Protein AF-A0AAW2XYP5-F1 (afdb_monomer_lite)

Structure (mmCIF, N/CA/C/O backbone):
data_AF-A0AAW2XYP5-F1
#
_entry.id   AF-A0AAW2XYP5-F1
#
loop_
_atom_site.group_PDB
_atom_site.id
_atom_site.type_symbol
_atom_site.label_atom_id
_atom_site.label_alt_id
_atom_site.label_comp_id
_atom_site.label_asym_id
_atom_site.label_entity_id
_atom_site.label_seq_id
_atom_site.pdbx_PDB_ins_code
_atom_site.Cartn_x
_atom_site.Cartn_y
_atom_site.Cartn_z
_atom_site.occupancy
_atom_site.B_iso_or_equiv
_atom_site.auth_seq_id
_atom_site.auth_comp_id
_atom_site.auth_asym_id
_atom_site.auth_atom_id
_atom_site.pdbx_PDB_model_num
ATOM 1 N N . MET A 1 1 ? -5.537 -9.008 -22.086 1.00 33.97 1 MET A N 1
ATOM 2 C CA . MET A 1 1 ? -4.331 -9.831 -21.869 1.00 33.97 1 MET A CA 1
ATOM 3 C C . MET A 1 1 ? -3.933 -9.582 -20.428 1.00 33.97 1 MET A C 1
ATOM 5 O O . MET A 1 1 ? -3.574 -8.454 -20.123 1.00 33.97 1 MET A O 1
ATOM 9 N N . ALA A 1 2 ? -4.185 -10.534 -19.530 1.00 42.34 2 ALA A N 1
ATOM 10 C CA . ALA A 1 2 ? -3.735 -10.419 -18.147 1.00 42.34 2 ALA A CA 1
ATOM 11 C C . ALA A 1 2 ? -2.252 -10.793 -18.142 1.00 42.34 2 ALA A C 1
ATOM 13 O O . ALA A 1 2 ? -1.908 -11.864 -18.635 1.00 42.34 2 ALA A O 1
ATOM 14 N N . ASP A 1 3 ? -1.397 -9.882 -17.687 1.00 46.59 3 ASP A N 1
ATOM 15 C CA . ASP A 1 3 ? 0.010 -10.175 -17.436 1.00 46.59 3 ASP A CA 1
ATOM 16 C C . ASP A 1 3 ? 0.029 -11.199 -16.294 1.00 46.59 3 ASP A C 1
ATOM 18 O O . ASP A 1 3 ? -0.254 -10.875 -15.138 1.00 46.59 3 ASP A O 1
ATOM 22 N N . GLU A 1 4 ? 0.173 -12.477 -16.646 1.00 46.28 4 GLU A N 1
ATOM 23 C CA . GLU A 1 4 ? 0.237 -13.549 -15.664 1.00 46.28 4 GLU A CA 1
ATOM 24 C C . GLU A 1 4 ? 1.478 -13.313 -14.809 1.00 46.28 4 GLU A C 1
ATOM 26 O O . GLU A 1 4 ? 2.603 -13.294 -15.313 1.00 46.28 4 GLU A O 1
ATOM 31 N N . LEU A 1 5 ? 1.262 -13.100 -13.509 1.00 54.97 5 LEU A N 1
ATOM 32 C CA . LEU A 1 5 ? 2.348 -12.941 -12.554 1.00 54.97 5 LEU A CA 1
ATOM 33 C C . LEU A 1 5 ? 3.282 -14.146 -12.689 1.00 54.97 5 LEU A C 1
ATOM 35 O O . LEU A 1 5 ? 2.820 -15.282 -12.533 1.00 54.97 5 LEU A O 1
ATOM 39 N N . PRO A 1 6 ? 4.577 -13.941 -12.979 1.00 55.59 6 PRO A N 1
ATOM 40 C CA . PRO A 1 6 ? 5.481 -15.060 -13.138 1.00 55.59 6 PRO A CA 1
ATOM 41 C C . PRO A 1 6 ? 5.487 -15.857 -11.833 1.00 55.59 6 PRO A C 1
ATOM 43 O O . PRO A 1 6 ? 5.576 -15.298 -10.740 1.00 55.59 6 PRO A O 1
ATOM 46 N N . THR A 1 7 ? 5.387 -17.182 -11.939 1.00 56.53 7 THR A N 1
ATOM 47 C CA . THR A 1 7 ? 5.219 -18.126 -10.815 1.00 56.53 7 THR A CA 1
ATOM 48 C C . THR A 1 7 ? 6.377 -18.082 -9.796 1.00 56.53 7 THR A C 1
ATOM 50 O O . THR A 1 7 ? 6.340 -18.750 -8.769 1.00 56.53 7 THR A O 1
ATOM 53 N N . ASN A 1 8 ? 7.416 -17.284 -10.063 1.00 55.53 8 ASN A N 1
ATOM 54 C CA . ASN A 1 8 ? 8.583 -17.042 -9.218 1.00 55.53 8 ASN A CA 1
ATOM 55 C C . ASN A 1 8 ? 8.688 -15.594 -8.694 1.00 55.53 8 ASN A C 1
ATOM 57 O O . ASN A 1 8 ? 9.755 -15.218 -8.195 1.00 55.53 8 ASN A O 1
ATOM 61 N N . CYS A 1 9 ? 7.632 -14.778 -8.811 1.00 58.22 9 CYS A N 1
ATOM 62 C CA . CYS A 1 9 ? 7.583 -13.450 -8.206 1.00 58.22 9 CYS A CA 1
ATOM 63 C C . CYS A 1 9 ? 7.775 -13.604 -6.697 1.00 58.22 9 CYS A C 1
ATOM 65 O O . CYS A 1 9 ? 6.881 -14.041 -5.975 1.00 58.22 9 CYS A O 1
ATOM 67 N N . ARG A 1 10 ? 8.988 -13.297 -6.226 1.00 66.69 10 ARG A N 1
ATOM 68 C CA . ARG A 1 10 ? 9.318 -1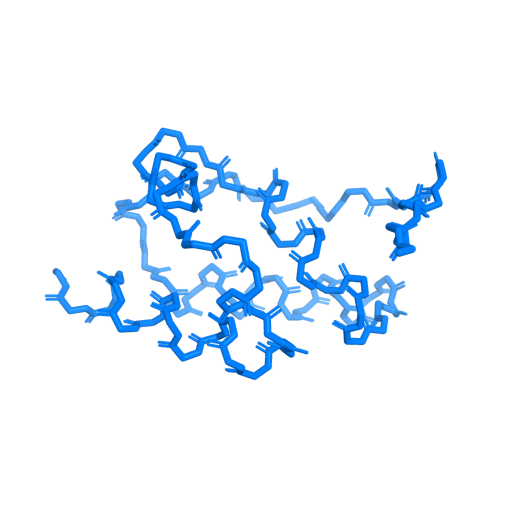3.339 -4.803 1.00 66.69 10 ARG A CA 1
ATOM 69 C C . ARG A 1 10 ? 8.365 -12.386 -4.098 1.00 66.69 10 ARG A C 1
ATOM 71 O O . ARG A 1 10 ? 8.275 -11.226 -4.469 1.00 66.69 10 ARG A O 1
ATOM 78 N N . THR A 1 11 ? 7.626 -12.861 -3.111 1.00 68.56 11 THR A N 1
ATOM 79 C CA . THR A 1 11 ? 6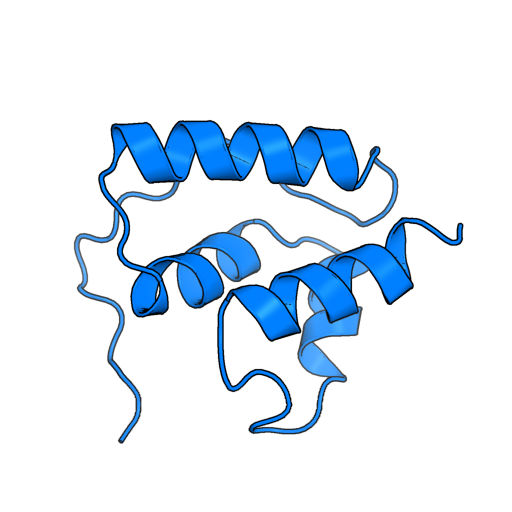.841 -11.964 -2.268 1.00 68.56 11 THR A CA 1
ATOM 80 C C . THR A 1 11 ? 7.810 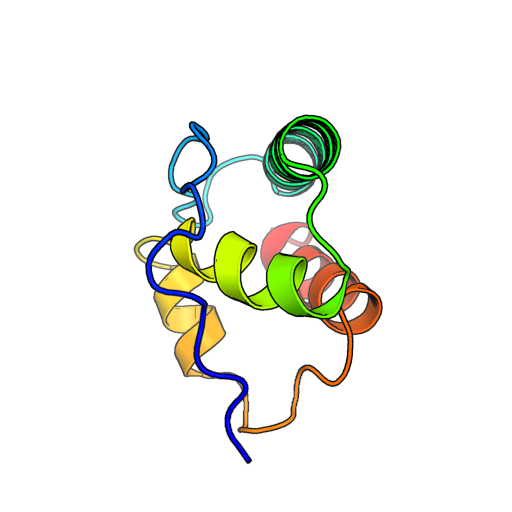-11.144 -1.421 1.00 68.56 11 THR A C 1
ATOM 82 O O . THR A 1 11 ? 8.711 -11.723 -0.803 1.00 68.56 11 THR A O 1
ATOM 85 N N . PRO A 1 12 ? 7.688 -9.807 -1.404 1.00 73.38 12 PRO A N 1
ATOM 86 C CA . PRO A 1 12 ? 8.514 -8.980 -0.546 1.00 73.38 12 PRO A CA 1
ATOM 87 C C . PRO A 1 12 ? 8.231 -9.370 0.905 1.00 73.38 12 PRO A C 1
ATOM 89 O O . PRO A 1 12 ? 7.079 -9.554 1.289 1.00 73.38 12 PRO A O 1
ATOM 92 N N . ALA A 1 13 ? 9.278 -9.497 1.717 1.00 78.44 13 ALA A N 1
ATOM 93 C CA . ALA A 1 13 ? 9.156 -9.798 3.143 1.00 78.44 13 ALA A CA 1
ATOM 94 C C . ALA A 1 13 ? 8.717 -8.551 3.941 1.00 78.44 13 ALA A C 1
ATOM 96 O O . ALA A 1 13 ? 9.389 -8.121 4.884 1.00 78.44 13 ALA A O 1
ATOM 97 N N . ILE A 1 14 ? 7.616 -7.927 3.520 1.00 85.62 14 ILE A N 1
ATOM 98 C CA . ILE A 1 14 ? 6.989 -6.807 4.219 1.00 85.62 14 ILE A CA 1
ATOM 99 C C . ILE A 1 14 ? 5.722 -7.276 4.932 1.00 85.62 14 ILE A C 1
ATOM 101 O O . ILE A 1 14 ? 5.146 -8.302 4.585 1.00 85.62 14 ILE A O 1
ATOM 105 N N . ALA A 1 15 ? 5.344 -6.549 5.980 1.00 86.56 15 ALA A N 1
ATOM 106 C CA . ALA A 1 15 ? 4.147 -6.844 6.750 1.00 86.56 15 ALA A CA 1
ATOM 107 C C . ALA A 1 15 ? 2.910 -6.570 5.894 1.00 86.56 15 ALA A C 1
ATOM 109 O O . ALA A 1 15 ? 2.948 -5.711 5.014 1.00 86.56 15 ALA A O 1
ATOM 110 N N . GLU A 1 16 ? 1.833 -7.296 6.159 1.00 90.06 16 GLU A N 1
ATOM 111 C CA . GLU A 1 16 ? 0.551 -7.008 5.533 1.00 90.06 16 GLU A CA 1
ATOM 112 C C . GLU A 1 16 ? 0.032 -5.641 5.999 1.00 90.06 16 GLU A C 1
ATOM 114 O O . GLU A 1 16 ? 0.178 -5.266 7.163 1.00 90.06 16 GLU A O 1
ATOM 119 N N . TYR A 1 17 ? -0.577 -4.902 5.081 1.00 92.00 17 TYR A N 1
ATOM 120 C CA . TYR A 1 17 ? -1.199 -3.614 5.315 1.00 92.00 17 TYR A CA 1
ATOM 121 C C . TYR A 1 17 ? -2.701 -3.805 5.470 1.00 92.00 17 TYR A C 1
ATOM 123 O O . TYR A 1 17 ? -3.412 -4.054 4.496 1.00 92.00 17 TYR A O 1
ATOM 131 N N . ASP A 1 18 ? -3.196 -3.700 6.697 1.00 89.12 18 ASP A N 1
ATOM 132 C CA . ASP A 1 18 ? -4.618 -3.836 7.008 1.00 89.12 18 ASP A CA 1
ATOM 133 C C . ASP A 1 18 ? -5.406 -2.520 6.901 1.00 89.12 18 ASP A C 1
ATOM 135 O O . ASP A 1 18 ? -6.632 -2.539 7.035 1.00 89.12 18 ASP A O 1
ATOM 139 N N . GLY A 1 19 ? -4.729 -1.402 6.609 1.00 85.69 19 GLY A N 1
ATOM 140 C CA . GLY A 1 19 ? -5.331 -0.068 6.501 1.00 85.69 19 GLY A CA 1
ATOM 141 C C . GLY A 1 19 ? -5.261 0.776 7.774 1.00 85.69 19 GLY A C 1
ATOM 142 O O . GLY A 1 19 ? -5.876 1.835 7.808 1.00 85.69 19 GLY A O 1
ATOM 143 N N . THR A 1 20 ? -4.567 0.310 8.817 1.00 84.56 20 THR A N 1
ATOM 144 C CA . THR A 1 20 ? -4.440 1.021 10.106 1.00 84.56 20 THR A CA 1
ATOM 145 C C . THR A 1 20 ? -3.037 1.558 10.376 1.00 84.56 20 THR A C 1
ATOM 147 O O . THR A 1 20 ? -2.863 2.437 11.218 1.00 84.56 20 THR A O 1
ATOM 150 N N . THR A 1 21 ? -2.031 1.029 9.683 1.00 85.69 21 THR A N 1
ATOM 151 C CA . THR A 1 21 ? -0.647 1.493 9.769 1.00 85.69 21 THR A CA 1
ATOM 152 C C . THR A 1 21 ? -0.413 2.686 8.847 1.00 85.69 21 THR A C 1
ATOM 154 O O . THR A 1 21 ? -1.205 2.957 7.938 1.00 85.69 21 THR A O 1
ATOM 157 N N . ASP A 1 22 ? 0.682 3.412 9.081 1.00 89.56 22 ASP A N 1
ATOM 158 C CA . ASP A 1 22 ? 1.024 4.576 8.271 1.00 89.56 22 ASP A CA 1
ATOM 159 C C . ASP A 1 22 ? 1.244 4.164 6.798 1.00 89.56 22 ASP A C 1
ATOM 161 O O . ASP A 1 22 ? 2.098 3.316 6.500 1.00 89.56 22 ASP A O 1
ATOM 165 N N . PRO A 1 23 ? 0.461 4.717 5.854 1.00 90.38 23 PRO A N 1
ATOM 166 C CA . PRO A 1 23 ? 0.535 4.320 4.454 1.00 90.38 23 PRO A CA 1
ATOM 167 C C . PRO A 1 23 ? 1.858 4.733 3.802 1.00 90.38 23 PRO A C 1
ATOM 169 O O . PRO A 1 23 ? 2.336 4.023 2.919 1.00 90.38 23 PRO A O 1
ATOM 172 N N . LEU A 1 24 ? 2.471 5.845 4.224 1.00 89.94 24 LEU A N 1
ATOM 173 C CA . LEU A 1 24 ? 3.745 6.318 3.672 1.00 89.94 24 LEU A CA 1
ATOM 174 C C . LEU A 1 24 ? 4.907 5.414 4.102 1.00 89.94 24 LEU A C 1
ATOM 176 O O . LEU A 1 24 ? 5.788 5.112 3.291 1.00 89.94 24 LEU A O 1
ATOM 180 N N . GLU A 1 25 ? 4.897 4.946 5.348 1.00 90.50 25 GLU A N 1
ATOM 181 C CA . GLU A 1 25 ? 5.865 3.994 5.885 1.00 90.50 25 GLU A CA 1
ATOM 182 C C . GLU A 1 25 ? 5.761 2.650 5.160 1.00 90.50 25 GLU A C 1
ATOM 184 O O . GLU A 1 25 ? 6.774 2.127 4.681 1.00 90.50 25 GLU A O 1
ATOM 189 N N . HIS A 1 26 ? 4.544 2.115 5.007 1.00 91.75 26 HIS A N 1
ATOM 190 C CA . HIS A 1 26 ? 4.324 0.858 4.282 1.00 91.75 26 HIS A CA 1
ATOM 191 C C . HIS A 1 26 ? 4.817 0.945 2.837 1.00 91.75 26 HIS A C 1
ATOM 193 O O . HIS A 1 26 ? 5.531 0.067 2.347 1.00 91.75 26 HIS A O 1
ATOM 199 N N . LEU A 1 27 ? 4.493 2.051 2.175 1.00 91.12 27 LEU A N 1
ATOM 200 C CA . LEU A 1 27 ? 4.884 2.336 0.804 1.00 91.12 27 LEU A CA 1
ATOM 201 C C . LEU A 1 27 ? 6.403 2.469 0.655 1.00 91.12 27 LEU A C 1
ATOM 203 O O . LEU A 1 27 ? 6.986 1.808 -0.201 1.00 91.12 27 LEU A O 1
ATOM 207 N N . SER A 1 28 ? 7.068 3.195 1.553 1.00 90.94 28 SER A N 1
ATOM 208 C CA . SER A 1 28 ? 8.536 3.287 1.582 1.00 90.94 28 SER A CA 1
ATOM 209 C C . SER A 1 28 ? 9.191 1.917 1.784 1.00 90.94 28 SER A C 1
ATOM 211 O O . SER A 1 28 ? 10.187 1.574 1.137 1.00 90.94 28 SER A O 1
ATOM 213 N N . ARG A 1 29 ? 8.621 1.085 2.664 1.00 91.25 29 ARG A N 1
ATOM 214 C CA . ARG A 1 29 ? 9.116 -0.274 2.915 1.00 91.25 29 ARG A CA 1
ATOM 215 C C . ARG A 1 29 ? 8.955 -1.164 1.685 1.00 91.25 29 ARG A C 1
ATOM 217 O O . ARG A 1 29 ? 9.869 -1.929 1.359 1.00 91.25 29 ARG A O 1
ATOM 224 N N . PHE A 1 30 ? 7.830 -1.041 0.987 1.00 91.56 30 PHE A N 1
ATOM 225 C CA . PHE A 1 30 ? 7.616 -1.714 -0.284 1.00 91.56 30 PHE A CA 1
ATOM 226 C C . PHE A 1 30 ? 8.601 -1.240 -1.353 1.00 91.56 30 PHE A C 1
ATOM 228 O O . PHE A 1 30 ? 9.174 -2.082 -2.039 1.00 91.56 30 PHE A O 1
ATOM 235 N N . GLU A 1 31 ? 8.845 0.065 -1.493 1.00 90.69 31 GLU A N 1
ATOM 236 C CA . GLU A 1 31 ? 9.785 0.595 -2.488 1.00 90.69 31 GLU A CA 1
ATOM 237 C C . GLU A 1 31 ? 11.205 0.062 -2.275 1.00 90.69 31 GLU A C 1
ATOM 239 O O . GLU A 1 31 ? 11.855 -0.360 -3.235 1.00 90.69 31 GLU A O 1
ATOM 244 N N . ASN A 1 32 ? 11.652 -0.036 -1.020 1.00 91.31 32 ASN A N 1
ATOM 245 C CA . ASN A 1 32 ? 12.921 -0.680 -0.681 1.00 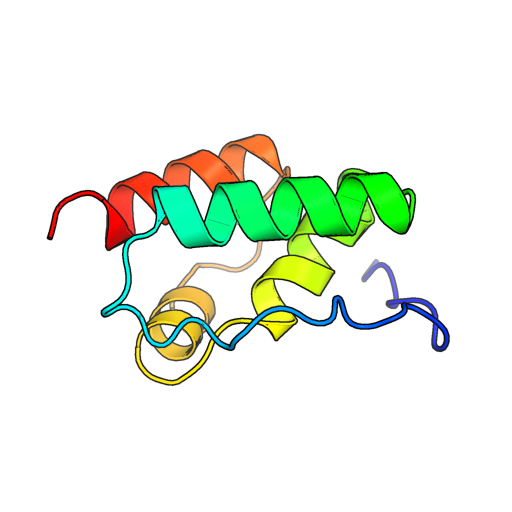91.31 32 ASN A CA 1
ATOM 246 C C . ASN A 1 32 ? 12.948 -2.161 -1.085 1.00 91.31 32 ASN A C 1
ATOM 248 O O . ASN A 1 32 ? 13.925 -2.627 -1.676 1.00 91.31 32 ASN A O 1
ATOM 252 N N . ALA A 1 33 ? 11.879 -2.913 -0.811 1.00 89.81 33 ALA A N 1
ATOM 253 C CA . ALA A 1 33 ? 11.792 -4.310 -1.229 1.00 89.81 33 ALA A CA 1
ATOM 254 C C . ALA A 1 33 ? 11.771 -4.438 -2.763 1.00 89.81 33 ALA A C 1
ATOM 256 O O . ALA A 1 33 ? 12.493 -5.255 -3.333 1.00 89.81 33 ALA A O 1
ATOM 257 N N . 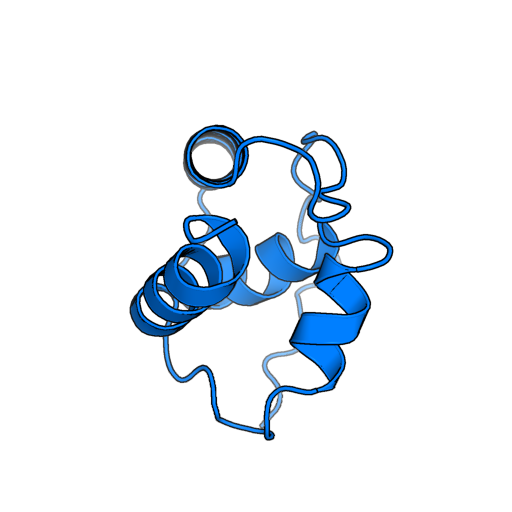ALA A 1 34 ? 11.007 -3.589 -3.448 1.00 89.69 34 ALA A N 1
ATOM 258 C CA . ALA A 1 34 ? 10.934 -3.549 -4.900 1.00 89.69 34 ALA A CA 1
ATOM 259 C C . ALA A 1 34 ? 12.291 -3.232 -5.536 1.00 89.69 34 ALA A C 1
ATOM 261 O O . ALA A 1 34 ? 12.628 -3.817 -6.566 1.00 89.69 34 ALA A O 1
ATOM 262 N N . LEU A 1 35 ? 13.092 -2.363 -4.913 1.00 89.12 35 LEU A N 1
ATOM 263 C CA . LEU A 1 35 ? 14.462 -2.081 -5.333 1.00 89.12 35 LEU A CA 1
ATOM 264 C C . LEU A 1 35 ? 15.365 -3.313 -5.181 1.00 89.12 35 LEU A C 1
ATOM 266 O O . LEU A 1 35 ? 16.061 -3.682 -6.129 1.00 89.12 35 LEU A O 1
ATOM 270 N N . LEU A 1 36 ? 15.323 -3.983 -4.025 1.00 87.62 36 LEU A N 1
ATOM 271 C CA . LEU A 1 36 ? 16.129 -5.181 -3.746 1.00 87.62 36 LEU A CA 1
ATOM 272 C C . LEU A 1 36 ? 15.799 -6.338 -4.692 1.00 87.62 36 LEU A C 1
ATOM 274 O O . LEU A 1 36 ? 16.693 -7.029 -5.183 1.00 87.62 36 LEU A O 1
ATOM 278 N N . HIS A 1 37 ? 14.514 -6.531 -4.976 1.00 85.12 37 HIS A N 1
ATOM 279 C CA . HIS A 1 37 ? 14.036 -7.576 -5.872 1.00 85.12 37 HIS A CA 1
ATOM 280 C C . HIS A 1 37 ? 14.000 -7.155 -7.350 1.00 85.12 37 HIS A C 1
ATOM 282 O O . HIS A 1 37 ? 13.710 -7.990 -8.206 1.00 85.12 37 HIS A O 1
ATOM 288 N N . ARG A 1 38 ? 14.338 -5.894 -7.659 1.00 86.62 38 ARG A N 1
ATOM 289 C CA . ARG A 1 38 ? 14.353 -5.307 -9.010 1.00 86.62 38 ARG A CA 1
ATOM 290 C C . ARG A 1 38 ? 13.010 -5.426 -9.741 1.00 86.62 38 ARG A C 1
ATOM 292 O O . ARG A 1 38 ? 12.968 -5.778 -10.919 1.00 86.62 38 ARG A O 1
ATOM 299 N N . TYR A 1 39 ? 11.907 -5.125 -9.056 1.00 87.62 39 TYR A N 1
ATOM 300 C CA . TYR A 1 39 ? 10.583 -5.126 -9.681 1.00 87.62 39 TYR A CA 1
ATOM 301 C C . TYR A 1 39 ? 10.446 -4.007 -10.711 1.00 87.62 39 TYR A C 1
ATOM 303 O O . TYR A 1 39 ? 10.765 -2.844 -10.452 1.00 87.62 39 TYR A O 1
ATOM 311 N N . THR A 1 40 ? 9.896 -4.359 -11.870 1.00 85.88 40 THR A N 1
ATOM 312 C CA . THR A 1 40 ? 9.451 -3.396 -12.879 1.00 85.88 40 THR A CA 1
ATOM 313 C C . THR A 1 40 ? 8.130 -2.759 -12.454 1.00 85.88 40 THR A C 1
ATOM 315 O O . THR A 1 40 ? 7.389 -3.322 -11.650 1.00 85.88 40 THR A O 1
ATOM 318 N N . ASN A 1 41 ? 7.795 -1.591 -13.008 1.00 82.19 41 ASN A N 1
ATOM 319 C CA . ASN A 1 41 ? 6.559 -0.886 -12.649 1.00 82.19 41 ASN A CA 1
ATOM 320 C C . ASN A 1 41 ? 5.288 -1.718 -12.892 1.00 82.19 41 ASN A C 1
ATOM 322 O O . ASN A 1 41 ? 4.346 -1.586 -12.117 1.00 82.19 41 ASN A O 1
ATOM 326 N N . GLY A 1 42 ? 5.279 -2.596 -13.903 1.00 79.56 42 GLY A N 1
ATOM 327 C CA . GLY A 1 42 ? 4.173 -3.534 -14.125 1.00 79.56 42 GLY A CA 1
ATOM 328 C C . GLY A 1 42 ? 4.009 -4.511 -12.958 1.00 79.56 42 GLY A C 1
ATOM 329 O O . GLY A 1 42 ? 2.924 -4.645 -12.407 1.00 79.56 42 GLY A O 1
ATOM 330 N N . ILE A 1 43 ? 5.113 -5.105 -12.494 1.00 84.19 43 ILE A N 1
ATOM 331 C CA . ILE A 1 43 ? 5.109 -6.076 -11.390 1.00 84.19 43 ILE A CA 1
ATOM 332 C C . ILE A 1 43 ? 4.815 -5.403 -10.044 1.00 84.19 43 ILE A C 1
ATOM 334 O O . ILE A 1 43 ? 4.135 -5.987 -9.201 1.00 84.19 43 ILE A O 1
ATOM 338 N N . LYS A 1 44 ? 5.298 -4.170 -9.831 1.00 87.56 44 LYS A N 1
ATOM 339 C CA . LYS A 1 44 ? 5.127 -3.446 -8.564 1.00 87.56 44 LYS A CA 1
ATOM 340 C C . LYS A 1 44 ? 3.663 -3.351 -8.144 1.00 87.56 44 LYS A C 1
ATOM 342 O O . LYS A 1 44 ? 3.384 -3.652 -6.992 1.00 87.56 44 LYS A O 1
ATOM 347 N N . CYS A 1 45 ? 2.744 -3.001 -9.050 1.00 86.00 45 CYS A N 1
ATOM 348 C CA . CYS A 1 45 ? 1.315 -2.946 -8.724 1.00 86.00 45 CYS A CA 1
ATOM 349 C C . CYS A 1 45 ? 0.834 -4.285 -8.178 1.00 86.00 45 CYS A C 1
ATOM 351 O O . CYS A 1 45 ? 0.362 -4.346 -7.050 1.00 86.00 45 CYS A O 1
ATOM 353 N N . HIS A 1 46 ? 1.022 -5.356 -8.950 1.00 85.19 46 HIS A N 1
ATOM 354 C CA . HIS A 1 46 ? 0.548 -6.689 -8.598 1.00 85.19 46 HIS A CA 1
ATOM 355 C C . HIS A 1 46 ? 1.109 -7.182 -7.265 1.00 85.19 46 HIS A C 1
ATOM 357 O O . HIS A 1 46 ? 0.362 -7.681 -6.428 1.00 85.19 46 HIS A O 1
ATOM 363 N N . VAL A 1 47 ? 2.412 -7.001 -7.044 1.00 87.94 47 VAL A N 1
ATOM 364 C CA . VAL A 1 47 ? 3.074 -7.425 -5.809 1.00 87.94 47 VAL A CA 1
ATOM 365 C C . VAL A 1 47 ? 2.655 -6.548 -4.630 1.00 87.94 47 VAL A C 1
ATOM 367 O O . VAL A 1 47 ? 2.494 -7.065 -3.530 1.00 87.94 47 VAL A O 1
ATOM 370 N N . PHE A 1 48 ? 2.402 -5.253 -4.828 1.00 88.31 48 PHE A N 1
ATOM 371 C CA . PHE A 1 48 ? 1.903 -4.389 -3.756 1.00 88.31 48 PHE A CA 1
ATOM 372 C C . PHE A 1 48 ? 0.542 -4.861 -3.254 1.00 88.31 48 PHE A C 1
ATOM 374 O O . PHE A 1 48 ? 0.337 -4.956 -2.045 1.00 88.31 48 PHE A O 1
ATOM 381 N N . VAL A 1 49 ? -0.361 -5.240 -4.165 1.00 87.31 49 VAL A 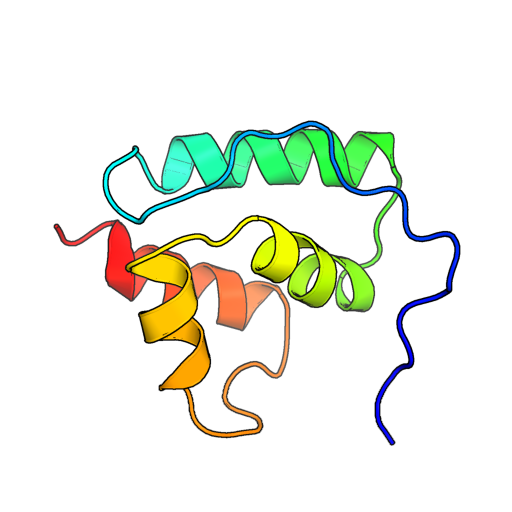N 1
ATOM 382 C CA . VAL A 1 49 ? -1.690 -5.729 -3.772 1.00 87.31 49 VAL A CA 1
ATOM 383 C C . VAL A 1 49 ? -1.615 -7.009 -2.945 1.00 87.31 49 VAL A C 1
ATOM 385 O O . VAL A 1 49 ? -2.447 -7.207 -2.068 1.00 87.31 49 VAL A O 1
ATOM 388 N N . THR A 1 50 ? -0.601 -7.859 -3.159 1.00 87.25 50 THR A N 1
ATOM 389 C CA . THR A 1 50 ? -0.410 -9.067 -2.327 1.00 87.25 50 THR A CA 1
ATOM 390 C C . THR A 1 50 ? -0.095 -8.757 -0.867 1.00 87.25 50 THR A C 1
ATOM 392 O O . THR A 1 50 ? -0.176 -9.645 -0.029 1.00 87.25 50 THR A O 1
ATOM 395 N N . THR A 1 51 ? 0.251 -7.507 -0.557 1.00 89.06 51 THR A N 1
ATOM 396 C CA . THR A 1 51 ? 0.520 -7.058 0.811 1.00 89.06 51 THR A CA 1
ATOM 397 C C . THR A 1 51 ? -0.718 -6.483 1.484 1.00 89.06 51 THR A C 1
ATOM 399 O O . THR A 1 51 ? -0.663 -6.171 2.663 1.00 89.06 51 THR A O 1
ATOM 402 N N . PHE A 1 52 ? -1.843 -6.340 0.781 1.00 91.06 52 PHE A N 1
ATOM 403 C CA . PHE A 1 52 ? -3.079 -5.855 1.382 1.00 91.06 52 PHE A CA 1
ATOM 404 C C . PHE A 1 52 ? -3.802 -6.935 2.168 1.00 91.06 52 PHE A C 1
ATOM 406 O O . PHE A 1 52 ? -4.038 -8.035 1.677 1.00 91.06 52 PHE A O 1
ATOM 413 N N . ALA A 1 53 ? -4.259 -6.549 3.353 1.00 90.44 53 ALA A N 1
ATOM 414 C CA . ALA A 1 53 ? -5.130 -7.341 4.198 1.00 90.44 53 ALA A CA 1
ATOM 415 C C . ALA A 1 53 ? -6.389 -6.548 4.565 1.00 90.44 53 ALA A C 1
ATOM 417 O O . ALA A 1 53 ? -6.440 -5.321 4.460 1.00 90.44 53 ALA A O 1
ATOM 418 N N . LYS A 1 54 ? -7.425 -7.261 5.019 1.00 90.81 54 LYS A N 1
ATOM 419 C CA . LYS A 1 54 ? -8.639 -6.699 5.640 1.00 90.81 54 LYS A CA 1
ATOM 420 C C . LYS A 1 54 ? -9.213 -5.492 4.878 1.00 90.81 54 LYS A C 1
ATOM 422 O O . LYS A 1 54 ? -9.806 -5.663 3.814 1.00 90.81 54 LYS A O 1
ATOM 427 N N . THR A 1 55 ? -9.105 -4.283 5.431 1.00 89.94 55 THR A N 1
ATOM 428 C CA . THR A 1 55 ? -9.702 -3.061 4.877 1.00 89.94 55 THR A CA 1
ATOM 429 C C . THR A 1 55 ? -9.030 -2.656 3.570 1.00 89.94 55 THR A C 1
ATOM 431 O O . THR A 1 55 ? -9.723 -2.289 2.623 1.00 89.94 55 THR A O 1
ATOM 434 N N . ALA A 1 56 ? -7.708 -2.806 3.463 1.00 90.88 56 ALA A N 1
ATOM 435 C CA . ALA A 1 56 ? -6.980 -2.487 2.239 1.00 90.88 56 ALA A CA 1
ATOM 436 C C . ALA A 1 56 ? -7.349 -3.417 1.079 1.00 90.88 56 ALA A C 1
ATOM 438 O O . ALA A 1 56 ? -7.551 -2.968 -0.050 1.00 90.88 56 ALA A O 1
ATOM 439 N N . GLN A 1 57 ? -7.528 -4.708 1.368 1.00 90.62 57 GLN A N 1
ATOM 440 C CA . GLN A 1 57 ? -7.957 -5.678 0.363 1.00 90.62 57 GLN A CA 1
ATOM 441 C C . GLN A 1 57 ? -9.403 -5.416 -0.089 1.00 90.62 57 GLN A C 1
ATOM 443 O O . GLN A 1 57 ? -9.709 -5.497 -1.278 1.00 90.62 57 GLN A O 1
ATOM 448 N N . GLN A 1 58 ? -10.292 -5.052 0.843 1.00 91.12 58 GLN A N 1
ATOM 449 C CA . GLN A 1 58 ? -11.667 -4.659 0.520 1.00 91.12 58 GLN A CA 1
ATOM 450 C C . GLN A 1 58 ? -11.723 -3.397 -0.342 1.00 91.12 58 GLN A C 1
ATOM 452 O O . GLN A 1 58 ? -12.503 -3.360 -1.289 1.00 91.12 58 GLN A O 1
ATOM 457 N N . TRP A 1 59 ? -10.903 -2.389 -0.041 1.00 90.88 59 TRP A N 1
ATOM 458 C CA . TRP A 1 59 ? -10.790 -1.184 -0.861 1.00 90.88 59 TRP A CA 1
ATOM 459 C C . TRP A 1 59 ? -10.341 -1.518 -2.284 1.00 90.88 59 TRP A C 1
ATOM 461 O O . TRP A 1 59 ? -10.993 -1.107 -3.240 1.00 90.88 59 TRP A O 1
ATOM 471 N N . PHE A 1 60 ? -9.286 -2.325 -2.433 1.00 88.69 60 PHE A N 1
ATOM 472 C CA . PHE A 1 60 ? -8.792 -2.709 -3.753 1.00 88.69 60 PHE A CA 1
ATOM 473 C C . PHE A 1 60 ? -9.856 -3.444 -4.580 1.00 88.69 60 PHE A C 1
ATOM 475 O O . PHE A 1 60 ? -10.037 -3.144 -5.756 1.00 88.69 60 PHE A O 1
ATOM 482 N N . ASN A 1 61 ? -10.613 -4.352 -3.957 1.00 88.69 61 ASN A N 1
ATOM 483 C CA . ASN A 1 61 ? -11.695 -5.087 -4.621 1.00 88.69 61 ASN A CA 1
ATOM 484 C C . ASN A 1 61 ? -12.882 -4.201 -5.042 1.00 88.69 61 ASN A C 1
ATOM 486 O O . ASN A 1 61 ? -13.687 -4.627 -5.868 1.00 88.69 61 ASN A O 1
ATOM 490 N N . GLN A 1 62 ? -13.018 -2.999 -4.476 1.00 89.50 62 GLN A N 1
ATOM 491 C CA . GLN A 1 62 ? -14.047 -2.028 -4.863 1.00 89.50 62 GLN A CA 1
ATOM 492 C C . GLN A 1 62 ? -13.618 -1.134 -6.033 1.00 89.50 62 GLN A C 1
ATOM 494 O O . GLN A 1 62 ? -14.460 -0.443 -6.607 1.00 89.50 62 GLN A O 1
ATOM 499 N N . LEU A 1 63 ? -12.333 -1.132 -6.404 1.00 87.50 63 LEU A N 1
ATOM 500 C CA . LEU A 1 63 ? -11.856 -0.339 -7.531 1.00 87.50 63 LEU A CA 1
ATOM 501 C C . LEU A 1 63 ? -12.389 -0.915 -8.854 1.00 87.50 63 LEU A C 1
ATOM 503 O O . LEU A 1 63 ? -12.370 -2.134 -9.052 1.00 87.50 63 LEU A O 1
ATOM 507 N N . PRO A 1 64 ? -12.842 -0.065 -9.794 1.00 85.81 64 PRO A N 1
ATOM 508 C CA . PRO A 1 64 ? -13.282 -0.547 -11.091 1.00 85.81 64 PRO A CA 1
ATOM 509 C C . PRO A 1 64 ? -12.120 -1.179 -11.865 1.00 85.81 64 PRO A C 1
ATOM 511 O O . PRO A 1 64 ? -10.967 -0.750 -11.775 1.00 85.81 64 PRO A O 1
ATOM 514 N N . VAL A 1 65 ? -12.426 -2.201 -12.666 1.00 81.19 65 VAL A N 1
ATOM 515 C CA . VAL A 1 65 ? -11.432 -2.842 -13.537 1.00 81.19 65 VAL A CA 1
ATOM 516 C C . VAL A 1 65 ? -10.835 -1.789 -14.471 1.00 81.19 65 VAL A C 1
ATOM 518 O O . VAL A 1 65 ? -11.562 -1.091 -15.173 1.00 81.19 65 VAL A O 1
ATOM 521 N N . GLY A 1 66 ? -9.506 -1.679 -14.473 1.00 79.69 66 GLY A N 1
ATOM 522 C CA . GLY A 1 66 ? -8.790 -0.668 -15.253 1.00 79.69 66 GLY A CA 1
ATOM 523 C C . GLY A 1 66 ? -8.621 0.688 -14.559 1.00 79.69 66 GLY A C 1
ATOM 524 O O . GLY A 1 66 ? -8.060 1.586 -15.173 1.00 79.69 66 GLY A O 1
ATOM 525 N N . ALA A 1 67 ? -9.032 0.841 -13.292 1.00 78.88 67 ALA A N 1
ATOM 526 C CA . ALA A 1 67 ? -8.766 2.052 -12.500 1.00 78.88 67 ALA A CA 1
ATOM 527 C C . ALA A 1 67 ? -7.271 2.326 -12.277 1.00 78.88 67 ALA A C 1
ATOM 529 O O . ALA A 1 67 ? -6.882 3.449 -11.977 1.00 78.88 67 ALA A O 1
ATOM 530 N N . ILE A 1 68 ? -6.441 1.288 -12.376 1.00 83.38 68 ILE A N 1
ATOM 531 C CA . ILE A 1 68 ? -5.000 1.364 -12.171 1.00 83.38 68 ILE A CA 1
ATOM 532 C C . ILE A 1 68 ? -4.328 1.062 -13.507 1.00 83.38 68 ILE A C 1
ATOM 534 O O . ILE A 1 68 ? -4.141 -0.103 -13.864 1.00 83.38 68 ILE A O 1
ATOM 538 N N . GLY A 1 69 ? -3.978 2.109 -14.255 1.00 81.81 69 GLY A N 1
ATOM 539 C CA . GLY A 1 69 ? -3.232 1.986 -15.509 1.00 81.81 69 GLY A CA 1
ATOM 540 C C . GLY A 1 69 ? -1.717 1.968 -15.309 1.00 81.81 69 GLY A C 1
ATOM 541 O O . GLY A 1 69 ? -0.969 1.566 -16.200 1.00 81.81 69 GLY A O 1
ATOM 542 N N . SER A 1 70 ? -1.229 2.417 -14.151 1.00 84.69 70 SER A N 1
ATOM 543 C CA . SER A 1 70 ? 0.201 2.515 -13.847 1.00 84.69 70 SER A CA 1
ATOM 544 C C . SER A 1 70 ? 0.478 2.521 -12.346 1.00 84.69 70 SER A C 1
ATOM 546 O O . SER A 1 70 ? -0.371 2.903 -11.543 1.00 84.69 70 SER A O 1
ATOM 548 N N . TYR A 1 71 ? 1.716 2.183 -11.971 1.00 84.94 71 TYR A N 1
ATOM 549 C CA . TYR A 1 71 ? 2.173 2.250 -10.577 1.00 84.94 71 TYR A CA 1
ATOM 550 C C . TYR A 1 71 ? 2.010 3.643 -9.959 1.00 84.94 71 TYR A C 1
ATOM 552 O O . TYR A 1 71 ? 1.669 3.757 -8.790 1.00 84.94 71 TYR A O 1
ATOM 560 N N . GLN A 1 72 ? 2.188 4.707 -10.745 1.00 87.25 72 GLN A N 1
ATOM 561 C CA . GLN A 1 72 ? 2.006 6.073 -10.258 1.00 87.25 72 GLN A CA 1
ATOM 562 C C . GLN A 1 72 ? 0.542 6.378 -9.899 1.00 87.25 72 GLN A C 1
ATOM 564 O O . GLN A 1 72 ? 0.288 6.958 -8.847 1.00 87.25 72 GLN A O 1
ATOM 569 N N . GLU A 1 73 ? -0.417 5.955 -10.731 1.00 88.38 73 GLU A N 1
ATOM 570 C CA . GLU A 1 73 ? -1.847 6.105 -10.425 1.00 88.38 73 GLU A CA 1
ATOM 571 C C . GLU A 1 73 ? -2.232 5.292 -9.192 1.00 88.38 73 GLU A C 1
ATOM 573 O O . GLU A 1 73 ? -2.923 5.794 -8.309 1.00 88.38 73 GLU A O 1
ATOM 578 N N . PHE A 1 74 ? -1.714 4.066 -9.092 1.00 88.62 74 PHE A N 1
ATOM 579 C CA . PHE A 1 74 ? -1.892 3.225 -7.916 1.00 88.62 74 PHE A CA 1
ATOM 580 C C . PHE A 1 74 ? -1.403 3.913 -6.635 1.00 88.62 74 PHE A C 1
ATOM 582 O O . PHE A 1 74 ? -2.130 3.957 -5.647 1.00 88.62 74 PHE A O 1
ATOM 589 N N . HIS A 1 75 ? -0.200 4.494 -6.669 1.00 88.94 75 HIS A N 1
ATOM 590 C CA . HIS A 1 75 ? 0.384 5.245 -5.556 1.00 88.94 75 HIS A CA 1
ATOM 591 C C . HIS A 1 75 ? -0.519 6.396 -5.112 1.00 88.94 75 HIS A C 1
ATOM 593 O O . HIS A 1 75 ? -0.804 6.542 -3.925 1.00 88.94 75 HIS A O 1
ATOM 599 N N . SER A 1 76 ? -0.987 7.203 -6.067 1.00 89.62 76 SER A N 1
ATOM 600 C CA . SER A 1 76 ? -1.858 8.339 -5.775 1.00 89.62 76 SER A CA 1
ATOM 601 C C . SER A 1 76 ? -3.201 7.898 -5.200 1.00 89.62 76 SER A C 1
ATOM 603 O O . SER A 1 76 ? -3.642 8.485 -4.217 1.00 89.62 76 SER A O 1
ATOM 605 N N . LEU A 1 77 ? -3.831 6.859 -5.757 1.00 89.69 77 LEU A N 1
ATOM 606 C CA . LEU A 1 77 ? -5.095 6.316 -5.247 1.00 89.69 77 LEU A CA 1
ATOM 607 C C . LEU A 1 77 ? -4.941 5.747 -3.833 1.00 89.69 77 LEU A C 1
ATOM 609 O O . LEU A 1 77 ? -5.772 6.012 -2.968 1.00 89.69 77 LEU A O 1
ATOM 613 N N . PHE A 1 78 ? -3.864 5.000 -3.594 1.00 90.38 78 PHE A N 1
ATOM 614 C CA . PHE A 1 78 ? -3.555 4.428 -2.290 1.00 90.38 78 PHE A CA 1
ATOM 615 C C . PHE A 1 78 ? -3.356 5.518 -1.231 1.00 90.38 78 PHE A C 1
ATOM 617 O O . PHE A 1 78 ? -4.006 5.492 -0.187 1.00 90.38 78 PHE A O 1
ATOM 624 N N . LEU A 1 79 ? -2.513 6.516 -1.511 1.00 90.19 79 LEU A N 1
ATOM 625 C CA . LEU A 1 79 ? -2.292 7.625 -0.583 1.00 90.19 79 LEU A CA 1
ATOM 626 C C . LEU A 1 79 ? -3.556 8.462 -0.390 1.00 90.19 79 LEU A C 1
ATOM 628 O O . LEU A 1 79 ? -3.851 8.855 0.729 1.00 90.19 79 LEU A O 1
ATOM 632 N N . HIS A 1 80 ? -4.344 8.698 -1.437 1.00 89.81 80 HIS A N 1
ATOM 633 C CA . HIS A 1 80 ? -5.608 9.415 -1.293 1.00 89.81 80 HIS A CA 1
ATOM 634 C C . HIS A 1 80 ? -6.584 8.685 -0.360 1.00 89.81 80 HIS A C 1
ATOM 636 O O . HIS A 1 80 ? -7.239 9.323 0.459 1.00 89.81 80 HIS A O 1
ATOM 642 N N . GLN A 1 81 ? -6.651 7.353 -0.450 1.00 89.19 81 GLN A N 1
ATOM 643 C CA . GLN A 1 81 ? -7.531 6.545 0.388 1.00 89.19 81 GLN A CA 1
ATOM 644 C C . GLN A 1 81 ? -7.063 6.471 1.847 1.00 89.19 81 GLN A C 1
ATOM 646 O O . GLN A 1 81 ? -7.885 6.596 2.752 1.00 89.19 81 GLN A O 1
ATOM 651 N N . PHE A 1 82 ? -5.774 6.210 2.078 1.00 88.12 82 PHE A N 1
ATOM 652 C CA . PHE A 1 82 ? -5.262 5.857 3.408 1.00 88.12 82 PHE A CA 1
ATOM 653 C C . PHE A 1 82 ? -4.505 6.985 4.109 1.00 88.12 82 PHE A C 1
ATOM 655 O O . PHE A 1 82 ? -4.462 6.998 5.331 1.00 88.12 82 PHE A O 1
ATOM 662 N N . ALA A 1 83 ? -3.928 7.951 3.384 1.00 81.25 83 ALA A N 1
ATOM 663 C CA . ALA A 1 83 ? -3.213 9.079 3.998 1.00 81.25 83 ALA A CA 1
ATOM 664 C C . ALA A 1 83 ? -4.150 10.211 4.453 1.00 81.25 83 ALA A C 1
ATOM 666 O O . ALA A 1 83 ? -3.690 11.199 5.018 1.00 81.25 83 ALA A O 1
ATOM 667 N N . SER A 1 84 ? -5.456 10.083 4.194 1.00 65.44 84 SER A N 1
ATOM 668 C CA . SER A 1 84 ? -6.481 11.045 4.611 1.00 65.44 84 SER A CA 1
ATOM 669 C C . SER A 1 84 ? -7.234 10.632 5.887 1.00 65.44 84 SER A C 1
ATOM 671 O O . SER A 1 84 ? -8.248 11.264 6.196 1.00 65.44 84 SER A O 1
ATOM 673 N N . SER A 1 85 ? -6.794 9.584 6.598 1.00 51.06 85 SER A N 1
ATOM 674 C CA . SER A 1 85 ? -7.490 9.038 7.773 1.00 51.06 85 SER A CA 1
ATOM 675 C C . SER A 1 85 ? -6.730 9.198 9.083 1.00 51.06 85 SER A C 1
ATOM 677 O O . SER A 1 85 ? -5.496 9.378 9.050 1.00 51.06 85 SER A O 1
#

Sequence (85 aa):
MADELPTNCRTPAIAEYDGTTDPLEHLSRFENAALLHRYTNGIKCHVFVTTFAKTAQQWFNQLPVGAIGSYQEFHSLFLHQFASS

Radius of gyration: 12.28 Å; chains: 1; bounding box: 30×29×32 Å

Foldseek 3Di:
DPPPQPPPPDQQPAAACALPDDLVVSVVSLVVSCVVSVDDFVVSLVSSLVSYDHPRVVVVVPDDVPCDPTSVSVSVVSCVVRVVD

Secondary structure (DSSP, 8-state):
---PPPTT-PPPS---B-SSS-HHHHHHHHHHHHHHHT--HHHHHHHHHTTB-HHHHHHHHHSPTTS-SSHHHHHHHHHHHHTT-

pLDDT: mean 82.35, std 13.08, range [33.97, 92.0]

Organism: NCBI:txid2727402